Protein AF-A0A8J7YIN3-F1 (afdb_monomer_lite)

Organism: NCBI:txid2823368

Radius of gyration: 18.11 Å; chains: 1; bounding box: 30×69×32 Å

Sequence (113 aa):
MTEGGLDSRVRTYGMQEDDKIWLSADFRTMLIGQAIEKAGSVNQLGRILGYRSRVHPGWSVRQLLNGAQPFTMERLRALCEFLGYPISEILKYRVPRRRALNHMHNQFTAHEL

Structure (mmCIF, N/CA/C/O backbone):
data_AF-A0A8J7YIN3-F1
#
_entry.id   AF-A0A8J7YIN3-F1
#
loop_
_atom_site.group_PDB
_atom_site.id
_atom_site.type_symbol
_atom_site.label_atom_id
_atom_site.label_alt_id
_atom_site.label_comp_id
_atom_site.label_asym_id
_atom_site.label_entity_id
_atom_site.label_seq_id
_atom_site.pdbx_PDB_ins_code
_atom_site.Cartn_x
_atom_site.Cartn_y
_atom_site.Cartn_z
_atom_site.occupancy
_atom_site.B_iso_or_equiv
_atom_site.auth_seq_id
_atom_site.auth_comp_id
_atom_site.auth_asym_id
_atom_site.auth_atom_id
_atom_site.pdbx_PDB_model_num
ATOM 1 N N . MET A 1 1 ? -6.953 -55.744 -18.960 1.00 47.72 1 MET A N 1
ATOM 2 C CA . MET A 1 1 ? -5.799 -54.815 -18.954 1.00 47.72 1 MET A CA 1
ATOM 3 C C . MET A 1 1 ? -6.163 -53.622 -19.827 1.00 47.72 1 MET A C 1
ATOM 5 O O . MET A 1 1 ? -6.955 -53.846 -20.730 1.00 47.72 1 MET A O 1
ATOM 9 N N . THR A 1 2 ? -5.614 -52.440 -19.499 1.00 39.25 2 THR A N 1
ATOM 10 C CA . THR A 1 2 ? -5.967 -51.037 -19.860 1.00 39.25 2 THR A CA 1
ATOM 11 C C . THR A 1 2 ? -7.173 -50.492 -19.079 1.00 39.25 2 THR A C 1
ATOM 13 O O . THR A 1 2 ? -8.307 -50.837 -19.388 1.00 39.25 2 THR A O 1
ATOM 16 N N . GLU A 1 3 ? -6.988 -49.877 -17.897 1.00 43.31 3 GLU A N 1
ATOM 17 C CA . GLU A 1 3 ? -6.508 -48.486 -17.653 1.00 43.31 3 GLU A CA 1
ATOM 18 C C . GLU A 1 3 ? -7.341 -47.488 -18.474 1.00 43.31 3 GLU A C 1
ATOM 20 O O . GLU A 1 3 ? -7.399 -47.594 -19.688 1.00 43.31 3 GLU A O 1
ATOM 25 N N . GLY A 1 4 ? -8.098 -46.545 -17.920 1.00 46.72 4 GLY A N 1
ATOM 26 C CA . GLY A 1 4 ? -7.844 -45.695 -16.764 1.00 46.72 4 GLY A CA 1
ATOM 27 C C . GLY A 1 4 ? -8.092 -44.267 -17.258 1.00 46.72 4 GLY A C 1
ATOM 28 O O . GLY A 1 4 ? -7.298 -43.732 -18.020 1.00 46.72 4 GLY A O 1
ATOM 29 N N . GLY A 1 5 ? -9.234 -43.678 -16.903 1.00 39.16 5 GLY A N 1
ATOM 30 C CA . GLY A 1 5 ? -9.658 -42.375 -17.422 1.00 39.16 5 GLY A CA 1
ATOM 31 C C . GLY A 1 5 ? -10.570 -41.661 -16.438 1.00 39.16 5 GLY A C 1
ATOM 32 O O . GLY A 1 5 ? -11.736 -41.417 -16.728 1.00 39.16 5 GLY A O 1
ATOM 33 N N . LEU A 1 6 ? -10.042 -41.403 -15.242 1.00 47.47 6 LEU A N 1
ATOM 34 C CA . LEU A 1 6 ? -10.676 -40.578 -14.221 1.00 47.47 6 LEU A CA 1
ATOM 35 C C . LEU A 1 6 ? -10.784 -39.141 -14.759 1.00 47.47 6 LEU A C 1
ATOM 37 O O . LEU A 1 6 ? -9.772 -38.456 -14.910 1.00 47.47 6 LEU A O 1
ATOM 41 N N . ASP A 1 7 ? -12.006 -38.712 -15.082 1.00 49.66 7 ASP A N 1
ATOM 42 C CA . ASP A 1 7 ? -12.336 -37.340 -15.474 1.00 49.66 7 ASP A CA 1
ATOM 43 C C . ASP A 1 7 ? -11.978 -36.387 -14.321 1.00 49.66 7 ASP A C 1
ATOM 45 O O . ASP A 1 7 ? -12.656 -36.301 -13.298 1.00 49.66 7 ASP A O 1
ATOM 49 N N . SER A 1 8 ? -10.844 -35.706 -14.470 1.00 48.56 8 SER A N 1
ATOM 50 C CA . SER A 1 8 ? -10.290 -34.744 -13.523 1.00 48.56 8 SER A CA 1
ATOM 51 C C . SER A 1 8 ? -10.712 -33.312 -13.858 1.00 48.56 8 SER A C 1
ATOM 53 O O . SER A 1 8 ? -9.915 -32.378 -13.791 1.00 48.56 8 SER A O 1
ATOM 55 N N . ARG A 1 9 ? -11.989 -33.087 -14.191 1.00 45.94 9 ARG A N 1
ATOM 56 C CA . ARG A 1 9 ? -12.544 -31.731 -14.340 1.00 45.94 9 ARG A CA 1
ATOM 57 C C . ARG A 1 9 ? -13.189 -31.220 -13.057 1.00 45.94 9 ARG A C 1
ATOM 59 O O . ARG A 1 9 ? -14.283 -30.657 -13.077 1.00 45.94 9 ARG A O 1
ATOM 66 N N . VAL A 1 10 ? -12.455 -31.296 -11.946 1.00 47.25 10 VAL A N 1
ATOM 67 C CA . VAL A 1 10 ? -12.700 -30.396 -10.810 1.00 47.25 10 VAL A CA 1
ATOM 68 C C . VAL A 1 10 ? -12.205 -29.019 -11.233 1.00 47.25 10 VAL A C 1
ATOM 70 O O . VAL A 1 10 ? -11.047 -28.649 -11.061 1.00 47.25 10 VAL A O 1
ATOM 73 N N . ARG A 1 11 ? -13.093 -28.268 -11.881 1.00 44.03 11 ARG A N 1
ATOM 74 C CA . ARG A 1 11 ? -12.857 -26.873 -12.226 1.00 44.03 11 ARG A CA 1
ATOM 75 C C . ARG A 1 11 ? -12.703 -26.085 -10.925 1.00 44.03 11 ARG A C 1
ATOM 77 O O . ARG A 1 11 ? -13.673 -25.837 -10.215 1.00 44.03 11 ARG A O 1
ATOM 84 N N . THR A 1 12 ? -11.471 -25.698 -10.626 1.00 46.88 12 THR A N 1
ATOM 85 C CA . THR A 1 12 ? -11.066 -24.793 -9.548 1.00 46.88 12 THR A CA 1
ATOM 86 C C . THR A 1 12 ? -11.653 -23.390 -9.762 1.00 46.88 12 THR A C 1
ATOM 88 O O . THR A 1 12 ? -10.942 -22.462 -10.132 1.00 46.88 12 THR A O 1
ATOM 91 N N . TYR A 1 13 ? -12.959 -23.217 -9.553 1.00 46.34 13 TYR A N 1
ATOM 92 C CA . TYR A 1 13 ? -13.643 -21.912 -9.579 1.00 46.34 13 TYR A CA 1
ATOM 93 C C . TYR A 1 13 ? -13.815 -21.298 -8.177 1.00 46.34 13 TYR A C 1
ATOM 95 O O . TYR A 1 13 ? -14.650 -20.424 -7.990 1.00 46.34 13 TYR A O 1
ATOM 103 N N . GLY A 1 14 ? -13.035 -21.742 -7.184 1.00 38.41 14 GLY A N 1
ATOM 104 C CA . GLY A 1 14 ? -13.166 -21.281 -5.794 1.00 38.41 14 GLY A CA 1
ATOM 105 C C . GLY A 1 14 ? -11.991 -20.479 -5.227 1.00 38.41 14 GLY A C 1
ATOM 106 O O . GLY A 1 14 ? -12.105 -19.981 -4.118 1.00 38.41 14 GLY A O 1
ATOM 107 N N . MET A 1 15 ? -10.861 -20.348 -5.936 1.00 42.75 15 MET A N 1
ATOM 108 C CA . MET A 1 15 ? -9.616 -19.831 -5.331 1.00 42.75 15 MET A CA 1
ATOM 109 C C . MET A 1 15 ? -9.272 -18.362 -5.634 1.00 42.75 15 MET A C 1
ATOM 111 O O . MET A 1 15 ? -8.322 -17.847 -5.068 1.00 42.75 15 MET A O 1
ATOM 115 N N . GLN A 1 16 ? -9.984 -17.662 -6.526 1.00 47.53 16 GLN A N 1
ATOM 116 C CA . GLN A 1 16 ? -9.456 -16.414 -7.119 1.00 47.53 16 GLN A CA 1
ATOM 117 C C . GLN A 1 16 ? -10.055 -15.089 -6.617 1.00 47.53 16 GLN A C 1
ATOM 119 O O . GLN A 1 16 ? -9.585 -14.022 -7.035 1.00 47.53 16 GLN A O 1
ATOM 124 N N . GLU A 1 17 ? -11.064 -15.107 -5.744 1.00 44.41 17 GLU A N 1
ATOM 125 C CA . GLU A 1 17 ? -11.657 -13.865 -5.214 1.00 44.41 17 GLU A CA 1
ATOM 126 C C . GLU A 1 17 ? -11.170 -13.495 -3.808 1.00 44.41 17 GLU A C 1
ATOM 128 O O . GLU A 1 17 ? -10.972 -12.306 -3.544 1.00 44.41 17 GLU A O 1
ATOM 133 N N . ASP A 1 18 ? -10.868 -14.474 -2.948 1.00 53.31 18 ASP A N 1
ATOM 134 C CA . ASP A 1 18 ? -10.407 -14.217 -1.574 1.00 53.31 18 ASP A CA 1
ATOM 135 C C . ASP A 1 18 ? -8.986 -13.645 -1.482 1.00 53.31 18 ASP A C 1
ATOM 137 O O . ASP A 1 18 ? -8.646 -12.974 -0.505 1.00 53.31 18 ASP A O 1
ATOM 141 N N . ASP A 1 19 ? -8.185 -13.793 -2.538 1.00 73.00 19 ASP A N 1
ATOM 142 C CA . ASP A 1 19 ? -6.833 -13.237 -2.588 1.00 73.00 19 ASP A CA 1
ATOM 143 C C . ASP A 1 19 ? -6.798 -11.735 -2.895 1.00 73.00 19 ASP A C 1
ATOM 145 O O . ASP A 1 19 ? -5.756 -11.104 -2.719 1.00 73.00 19 ASP A O 1
ATOM 149 N N . LYS A 1 20 ? -7.905 -11.131 -3.355 1.00 89.38 20 LYS A N 1
ATOM 150 C CA . LYS A 1 20 ? -7.939 -9.714 -3.751 1.00 89.38 20 LYS A CA 1
ATOM 151 C C . LYS A 1 20 ? -8.344 -8.831 -2.576 1.00 89.38 20 LYS A C 1
ATOM 153 O O . LYS A 1 20 ? -9.514 -8.747 -2.187 1.00 89.38 20 LYS A O 1
ATOM 158 N N . ILE A 1 21 ? -7.374 -8.089 -2.057 1.00 94.69 21 ILE A N 1
ATOM 159 C CA . ILE A 1 21 ? -7.563 -7.167 -0.942 1.00 94.69 21 ILE A CA 1
ATOM 160 C C . ILE A 1 21 ? -7.512 -5.736 -1.461 1.00 94.69 21 ILE A C 1
ATOM 162 O O . ILE A 1 21 ? -6.487 -5.234 -1.923 1.00 94.69 21 ILE A O 1
ATOM 166 N N . TRP A 1 22 ? -8.655 -5.073 -1.361 1.00 95.12 22 TRP A N 1
ATOM 167 C CA . TRP A 1 22 ? -8.814 -3.661 -1.662 1.00 95.12 22 TRP A CA 1
ATOM 168 C C . TRP A 1 22 ? -8.836 -2.885 -0.352 1.00 95.12 22 TRP A C 1
ATOM 170 O O . TRP A 1 22 ? -9.671 -3.161 0.505 1.00 95.12 22 TRP A O 1
ATOM 180 N N . LEU A 1 23 ? -7.934 -1.922 -0.204 1.00 95.06 23 LEU A N 1
ATOM 181 C CA . LEU A 1 23 ? -7.918 -0.990 0.924 1.00 95.06 23 LEU A CA 1
ATOM 182 C C . LEU A 1 23 ? -8.527 0.346 0.497 1.00 95.06 23 LEU A C 1
ATOM 184 O O . LEU A 1 23 ? -8.445 0.702 -0.687 1.00 95.06 23 LEU A O 1
ATOM 188 N N . SER A 1 24 ? -9.124 1.073 1.444 1.00 94.69 24 SER A N 1
ATOM 189 C CA . SER A 1 24 ? -9.618 2.431 1.191 1.00 94.69 24 SER A CA 1
ATOM 190 C C . SER 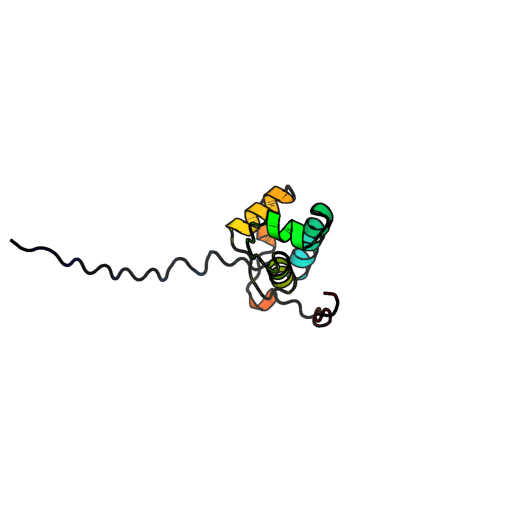A 1 24 ? -8.512 3.322 0.616 1.00 94.69 24 SER A C 1
ATOM 192 O O . SER A 1 24 ? -7.329 3.132 0.905 1.00 94.69 24 SER A O 1
ATOM 194 N N . ALA A 1 25 ? -8.898 4.268 -0.242 1.00 91.62 25 ALA A N 1
ATOM 195 C CA . ALA A 1 25 ? -7.972 5.143 -0.961 1.00 91.62 25 ALA A CA 1
ATOM 196 C C . ALA A 1 25 ? -7.005 5.885 -0.019 1.00 91.62 25 ALA A C 1
ATOM 198 O O . ALA A 1 25 ? -5.786 5.803 -0.200 1.00 91.62 25 ALA A O 1
ATOM 199 N N . ASP A 1 26 ? -7.545 6.530 1.017 1.00 92.38 26 ASP A N 1
ATOM 200 C CA . ASP A 1 26 ? -6.772 7.344 1.961 1.00 92.38 26 ASP A CA 1
ATOM 201 C C . ASP A 1 26 ? -5.775 6.492 2.747 1.00 92.38 26 ASP A C 1
ATOM 203 O O . ASP A 1 26 ? -4.573 6.767 2.758 1.00 92.38 26 ASP A O 1
ATOM 207 N N . PHE A 1 27 ? -6.257 5.391 3.331 1.00 94.94 27 PHE A N 1
ATOM 208 C CA . PHE A 1 27 ? -5.418 4.496 4.120 1.00 94.94 27 PHE A CA 1
ATOM 209 C C . PHE A 1 27 ? -4.337 3.836 3.264 1.00 94.94 27 PHE A C 1
ATOM 211 O O . PHE A 1 27 ? -3.183 3.762 3.672 1.00 94.94 27 PHE A O 1
ATOM 218 N N . ARG A 1 28 ? -4.679 3.393 2.049 1.00 95.06 28 ARG A N 1
ATOM 219 C CA . ARG A 1 28 ? -3.709 2.807 1.119 1.00 95.06 28 ARG A CA 1
ATOM 220 C C . ARG A 1 28 ? -2.616 3.798 0.737 1.00 95.06 28 ARG A C 1
ATOM 222 O O . ARG A 1 28 ? -1.450 3.417 0.711 1.00 95.06 28 ARG A O 1
ATOM 229 N N . THR A 1 29 ? -2.989 5.036 0.417 1.00 94.38 29 THR A N 1
ATOM 230 C CA . THR A 1 29 ? -2.037 6.081 0.022 1.00 94.38 29 THR A CA 1
ATOM 231 C C . THR A 1 29 ? -1.078 6.388 1.168 1.00 94.38 29 THR A C 1
ATOM 233 O O . THR A 1 29 ? 0.132 6.392 0.955 1.00 94.38 29 THR A O 1
ATOM 236 N N . MET A 1 30 ? -1.600 6.534 2.389 1.00 95.75 30 MET A N 1
ATOM 237 C CA . MET A 1 30 ? -0.795 6.700 3.600 1.00 95.75 30 MET A CA 1
ATOM 238 C C . MET A 1 30 ? 0.146 5.505 3.832 1.00 95.75 30 MET A C 1
ATOM 240 O O . MET A 1 30 ? 1.353 5.691 3.970 1.00 95.75 30 MET A O 1
ATOM 244 N N . LEU A 1 31 ? -0.385 4.278 3.826 1.00 96.50 31 LEU A N 1
ATOM 245 C CA . LEU A 1 31 ? 0.367 3.052 4.103 1.00 96.50 31 LEU A CA 1
ATOM 246 C C . LEU A 1 31 ? 1.503 2.826 3.093 1.00 96.50 31 LEU A C 1
ATOM 248 O O . LEU A 1 31 ? 2.636 2.534 3.473 1.00 96.50 31 LEU A O 1
ATOM 252 N N . ILE A 1 32 ? 1.210 2.960 1.795 1.00 95.62 32 ILE A N 1
ATOM 253 C CA . ILE A 1 32 ? 2.221 2.818 0.740 1.00 95.62 32 ILE A CA 1
ATOM 254 C C . ILE A 1 32 ? 3.217 3.981 0.804 1.00 95.62 32 ILE A C 1
ATOM 256 O O . ILE A 1 32 ? 4.407 3.749 0.611 1.00 95.62 32 ILE A O 1
ATOM 260 N N . GLY A 1 33 ? 2.767 5.203 1.104 1.00 96.06 33 GLY A N 1
ATOM 261 C CA . GLY A 1 33 ? 3.635 6.370 1.282 1.00 96.06 33 GLY A CA 1
ATOM 262 C C . GLY A 1 33 ? 4.693 6.152 2.364 1.00 96.06 33 GLY A C 1
ATOM 263 O O . GLY A 1 33 ? 5.882 6.271 2.080 1.00 96.06 33 GLY A O 1
ATOM 264 N N . GLN A 1 34 ? 4.279 5.711 3.556 1.00 97.44 34 GLN A N 1
ATOM 265 C CA . GLN A 1 34 ? 5.192 5.352 4.650 1.00 97.44 34 GLN A CA 1
ATOM 266 C C . GLN A 1 34 ? 6.178 4.251 4.245 1.00 97.44 34 GLN A C 1
ATOM 268 O O . GLN A 1 34 ? 7.360 4.295 4.582 1.00 97.44 34 GLN A O 1
ATOM 273 N N . ALA A 1 35 ? 5.711 3.251 3.495 1.00 97.25 35 ALA A N 1
ATOM 274 C CA . ALA A 1 35 ? 6.576 2.181 3.019 1.00 97.25 35 ALA A CA 1
ATOM 275 C C . ALA A 1 35 ? 7.588 2.660 1.969 1.00 97.25 35 ALA A C 1
ATOM 277 O O . ALA A 1 35 ? 8.718 2.178 1.958 1.00 97.25 35 ALA A O 1
ATOM 278 N N . ILE A 1 36 ? 7.213 3.604 1.100 1.00 97.06 36 ILE A N 1
ATOM 279 C CA . ILE A 1 36 ? 8.129 4.225 0.134 1.00 97.06 36 ILE A CA 1
ATOM 280 C C . ILE A 1 36 ? 9.195 5.030 0.873 1.00 97.06 36 ILE A C 1
ATOM 282 O O . ILE A 1 36 ? 10.373 4.882 0.558 1.00 97.06 36 ILE A O 1
ATOM 286 N N . GLU A 1 37 ? 8.791 5.833 1.858 1.00 97.31 37 GLU A N 1
ATOM 287 C CA . GLU A 1 37 ? 9.696 6.620 2.697 1.00 97.31 37 GLU A CA 1
ATOM 288 C C . GLU A 1 37 ? 10.697 5.711 3.421 1.00 97.31 37 GLU A C 1
ATOM 290 O O . GLU A 1 37 ? 11.907 5.879 3.275 1.00 97.31 37 GLU A O 1
ATOM 295 N N . LYS A 1 38 ? 10.209 4.656 4.087 1.00 97.81 38 LYS A N 1
ATOM 296 C CA . LYS A 1 38 ? 11.055 3.666 4.770 1.00 97.81 38 LYS A CA 1
ATOM 297 C C . LYS A 1 38 ? 11.983 2.909 3.814 1.00 97.81 38 LYS A C 1
ATOM 299 O O . LYS A 1 38 ? 13.106 2.578 4.180 1.00 97.81 38 LYS A O 1
ATOM 304 N N . ALA A 1 39 ? 11.527 2.599 2.599 1.00 96.19 39 ALA A N 1
ATOM 305 C CA . ALA A 1 39 ? 12.330 1.901 1.594 1.00 96.19 39 ALA A CA 1
ATOM 306 C C . ALA A 1 39 ? 13.315 2.822 0.847 1.00 96.19 39 ALA A C 1
ATOM 308 O O . ALA A 1 39 ? 14.168 2.325 0.110 1.00 96.19 39 ALA A O 1
ATOM 309 N N . GLY A 1 40 ? 13.168 4.144 0.965 1.00 96.06 40 GLY A N 1
ATOM 310 C CA . GLY A 1 40 ? 13.958 5.157 0.261 1.00 96.06 40 GLY A CA 1
ATOM 311 C C . GLY A 1 40 ? 13.598 5.356 -1.218 1.00 96.06 40 GLY A C 1
ATOM 312 O O . GLY A 1 40 ? 14.040 6.324 -1.828 1.00 96.06 40 GLY A O 1
ATOM 313 N N . SER A 1 41 ? 12.807 4.467 -1.834 1.00 93.62 41 SER A N 1
ATOM 314 C CA . SER A 1 41 ? 12.251 4.674 -3.179 1.00 93.62 41 SER A CA 1
ATOM 315 C C . SER A 1 41 ? 11.123 3.693 -3.514 1.00 93.62 41 SER A C 1
ATOM 317 O O . SER A 1 41 ? 11.052 2.576 -2.996 1.00 93.62 41 SER A O 1
ATOM 319 N N . VAL A 1 42 ? 10.291 4.062 -4.493 1.00 93.44 42 VAL A N 1
ATOM 320 C CA . VAL A 1 42 ? 9.215 3.210 -5.036 1.00 93.44 42 VAL A CA 1
ATOM 321 C C . VAL A 1 42 ? 9.760 1.899 -5.619 1.00 93.44 42 VAL A C 1
ATOM 323 O O . VAL A 1 42 ? 9.150 0.840 -5.473 1.00 93.44 42 VAL A O 1
ATOM 326 N N . ASN A 1 43 ? 10.923 1.948 -6.273 1.00 92.31 43 ASN A N 1
ATOM 327 C CA . ASN A 1 43 ? 11.549 0.760 -6.854 1.00 92.31 43 ASN A CA 1
ATOM 328 C C . ASN A 1 43 ? 12.062 -0.191 -5.774 1.00 92.31 43 ASN A C 1
ATOM 330 O O . ASN A 1 43 ? 11.910 -1.405 -5.920 1.00 92.31 43 ASN A O 1
ATOM 334 N N . GLN A 1 44 ? 12.642 0.346 -4.698 1.00 93.88 44 GLN A N 1
ATOM 335 C CA . GLN A 1 44 ? 13.120 -0.475 -3.596 1.00 93.88 44 GLN A CA 1
ATOM 336 C C . GLN A 1 44 ? 11.965 -1.138 -2.849 1.00 93.88 44 GLN A C 1
ATOM 338 O O . GLN A 1 44 ? 12.029 -2.342 -2.606 1.00 93.88 44 GLN A O 1
ATOM 343 N N . LEU A 1 45 ? 10.868 -0.411 -2.607 1.00 95.56 45 LEU A N 1
ATOM 344 C CA . LEU A 1 45 ? 9.644 -1.014 -2.082 1.00 95.56 45 LEU A CA 1
ATOM 345 C C . LEU A 1 45 ? 9.128 -2.125 -3.006 1.00 95.56 45 LEU A C 1
ATOM 347 O O . LEU A 1 45 ? 8.768 -3.201 -2.541 1.00 95.56 45 LEU A O 1
ATOM 351 N N . GLY A 1 46 ? 9.152 -1.906 -4.324 1.00 94.12 46 GLY A N 1
ATOM 352 C CA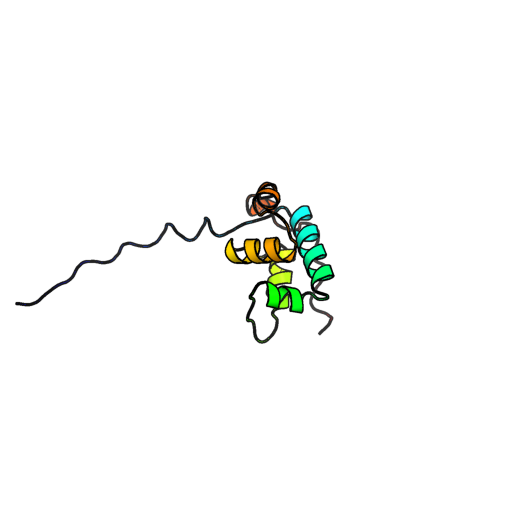 . GLY A 1 46 ? 8.782 -2.931 -5.298 1.00 94.12 46 GLY A CA 1
ATOM 353 C C . GLY A 1 46 ? 9.575 -4.233 -5.120 1.00 94.12 46 GLY A C 1
ATOM 354 O O . GLY A 1 46 ? 8.990 -5.314 -5.084 1.00 94.12 46 GLY A O 1
ATOM 355 N N . ARG A 1 47 ? 10.898 -4.139 -4.940 1.00 93.19 47 ARG A N 1
ATOM 356 C CA . ARG A 1 47 ? 11.759 -5.310 -4.699 1.00 93.19 47 ARG A CA 1
ATOM 357 C C . ARG A 1 47 ? 11.449 -5.999 -3.372 1.00 93.19 47 ARG A C 1
ATOM 359 O O . ARG A 1 47 ? 11.362 -7.222 -3.350 1.00 93.19 47 ARG A O 1
ATOM 366 N N . ILE A 1 48 ? 11.246 -5.224 -2.304 1.00 94.19 48 ILE A N 1
ATOM 367 C CA . ILE A 1 48 ? 10.890 -5.733 -0.968 1.00 94.19 48 ILE A CA 1
ATOM 368 C C . ILE A 1 48 ? 9.582 -6.529 -1.020 1.00 94.19 48 ILE A C 1
ATOM 370 O O . ILE A 1 48 ? 9.496 -7.616 -0.462 1.00 94.19 48 ILE A O 1
ATOM 374 N N . LEU A 1 49 ? 8.587 -6.041 -1.763 1.00 93.19 49 LEU A N 1
ATOM 375 C CA . LEU A 1 49 ? 7.304 -6.727 -1.953 1.00 93.19 49 LEU A CA 1
ATOM 376 C C . LEU A 1 49 ? 7.368 -7.903 -2.947 1.00 93.19 49 LEU A C 1
ATOM 378 O O . LEU A 1 49 ? 6.330 -8.429 -3.351 1.00 93.19 49 LEU A O 1
ATOM 382 N N . GLY A 1 50 ? 8.566 -8.304 -3.379 1.00 90.88 50 GLY A N 1
ATOM 383 C CA . GLY A 1 50 ? 8.770 -9.457 -4.250 1.00 90.88 50 GLY A CA 1
ATOM 384 C C . GLY A 1 50 ? 8.419 -9.215 -5.720 1.00 90.88 50 GLY A C 1
ATOM 385 O O . GLY A 1 50 ? 8.322 -10.172 -6.490 1.00 90.88 50 GLY A O 1
ATOM 386 N N . TYR A 1 51 ? 8.241 -7.963 -6.160 1.00 90.25 51 TYR A N 1
ATOM 387 C CA . TYR A 1 51 ? 8.035 -7.674 -7.578 1.00 90.25 51 TYR A CA 1
ATOM 388 C C . TYR A 1 51 ? 9.339 -7.867 -8.357 1.00 90.25 51 TYR A C 1
ATOM 390 O O . TYR A 1 51 ? 10.276 -7.079 -8.258 1.00 90.25 51 TYR A O 1
ATOM 398 N N . ARG A 1 52 ? 9.378 -8.918 -9.184 1.00 80.56 52 ARG A N 1
ATOM 399 C CA . ARG A 1 52 ? 10.554 -9.318 -9.979 1.00 80.56 52 ARG A CA 1
ATOM 400 C C . ARG A 1 52 ? 10.590 -8.730 -11.394 1.00 80.56 52 ARG A C 1
ATOM 402 O O . ARG A 1 52 ? 11.332 -9.230 -12.237 1.00 80.56 52 ARG A O 1
ATOM 409 N N . SER A 1 53 ? 9.779 -7.708 -11.688 1.00 74.44 53 SER A N 1
ATOM 410 C CA . SER A 1 53 ? 9.815 -7.056 -13.006 1.00 74.44 53 SER A CA 1
ATOM 411 C C . SER A 1 53 ? 11.235 -6.569 -13.292 1.00 74.44 53 SER A C 1
ATOM 413 O O . SER A 1 53 ? 11.786 -5.785 -12.521 1.00 74.44 53 SER A O 1
ATOM 415 N N . ARG A 1 54 ? 11.821 -7.044 -14.398 1.00 59.56 54 ARG A N 1
ATOM 416 C CA . ARG A 1 54 ? 13.186 -6.678 -14.810 1.00 59.56 54 ARG A CA 1
ATOM 417 C C . ARG A 1 54 ? 13.293 -5.214 -15.229 1.00 59.56 54 ARG A C 1
ATOM 419 O O . ARG A 1 54 ? 14.384 -4.664 -15.186 1.00 59.56 54 ARG A O 1
ATOM 426 N N . VAL A 1 55 ? 12.174 -4.612 -15.637 1.00 63.84 55 VAL A N 1
ATOM 427 C CA . VAL A 1 55 ? 12.147 -3.265 -16.215 1.00 63.84 55 VAL A CA 1
ATOM 428 C C . VAL A 1 55 ? 11.676 -2.236 -15.180 1.00 63.84 55 VAL A C 1
ATOM 430 O O . VAL A 1 55 ? 12.366 -1.248 -14.964 1.00 63.84 55 VAL A O 1
ATOM 433 N N . HIS A 1 56 ? 10.570 -2.479 -14.456 1.00 73.19 56 HIS A N 1
ATOM 434 C CA . HIS A 1 56 ? 10.017 -1.487 -13.514 1.00 73.19 56 HIS A CA 1
ATOM 435 C C . HIS A 1 56 ? 9.324 -2.116 -12.286 1.00 73.19 56 HIS A C 1
ATOM 437 O O . HIS A 1 56 ? 8.092 -2.181 -12.239 1.00 73.19 56 HIS A O 1
ATOM 443 N N . PRO A 1 57 ? 10.067 -2.547 -11.247 1.00 78.81 57 PRO A N 1
ATOM 444 C CA . PRO A 1 57 ? 9.472 -3.072 -10.011 1.00 78.81 57 PRO A CA 1
ATOM 445 C C . PRO A 1 57 ? 8.584 -2.039 -9.291 1.00 78.81 57 PRO A C 1
ATOM 447 O O . PRO A 1 57 ? 7.585 -2.406 -8.675 1.00 78.81 57 PRO A O 1
ATOM 450 N N . GLY A 1 58 ? 8.873 -0.738 -9.428 1.00 87.81 58 GLY A N 1
ATOM 451 C CA . GLY A 1 58 ? 8.031 0.331 -8.887 1.00 87.81 58 GLY A CA 1
ATOM 452 C C . GLY A 1 58 ? 6.701 0.543 -9.623 1.00 87.81 58 GLY A C 1
ATOM 453 O O . GLY A 1 58 ? 5.820 1.213 -9.089 1.00 87.81 58 GLY A O 1
ATOM 454 N N . TRP A 1 59 ? 6.505 -0.013 -10.826 1.00 89.81 59 TRP A N 1
ATOM 455 C CA . TRP A 1 59 ? 5.231 0.128 -11.543 1.00 89.81 59 TRP A CA 1
ATOM 456 C C . TRP A 1 59 ? 4.087 -0.549 -10.789 1.00 89.81 59 TRP A C 1
ATOM 458 O O . TRP A 1 59 ? 3.031 0.047 -10.609 1.00 89.81 59 TRP A O 1
ATOM 468 N N . SER A 1 60 ? 4.307 -1.756 -10.268 1.00 90.12 60 SER A N 1
ATOM 469 C CA . SER A 1 60 ? 3.280 -2.472 -9.507 1.00 90.12 60 SER A CA 1
ATOM 470 C C . SER A 1 60 ? 2.921 -1.758 -8.204 1.00 90.12 60 SER A C 1
ATOM 472 O O . SER A 1 60 ? 1.756 -1.721 -7.823 1.00 90.12 60 SER A O 1
ATOM 474 N N . VAL A 1 61 ? 3.891 -1.099 -7.565 1.00 92.44 61 VAL A N 1
ATOM 475 C CA . VAL A 1 61 ? 3.632 -0.229 -6.409 1.00 92.44 61 VAL A CA 1
ATOM 476 C C . VAL A 1 61 ? 2.766 0.971 -6.805 1.00 92.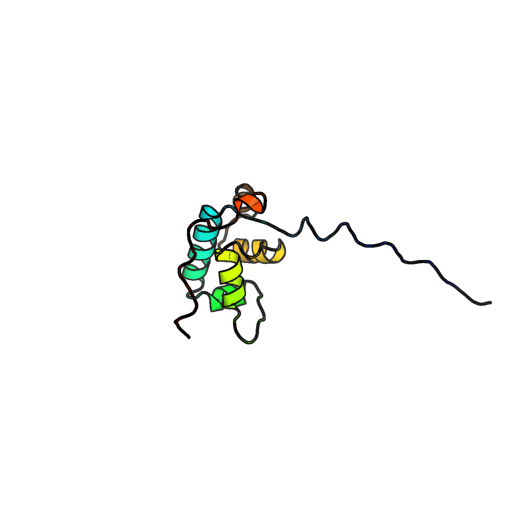44 61 VAL A C 1
ATOM 478 O O . VAL A 1 61 ? 1.809 1.280 -6.104 1.00 92.44 61 VAL A O 1
ATOM 481 N N . ARG A 1 62 ? 3.028 1.612 -7.952 1.00 92.19 62 ARG A N 1
ATOM 482 C CA . ARG A 1 62 ? 2.177 2.703 -8.468 1.00 92.19 62 ARG A CA 1
ATOM 483 C C . ARG A 1 62 ? 0.759 2.231 -8.799 1.00 92.19 62 ARG A C 1
ATOM 485 O O . ARG A 1 62 ? -0.203 2.937 -8.517 1.00 92.19 62 ARG A O 1
ATOM 492 N N . GLN A 1 63 ? 0.614 1.026 -9.350 1.00 91.50 63 GLN A N 1
ATOM 493 C CA . GLN A 1 63 ? -0.695 0.422 -9.619 1.00 91.50 63 GLN A CA 1
ATOM 494 C C . GLN A 1 63 ? -1.483 0.157 -8.329 1.00 91.50 63 GLN A C 1
ATOM 496 O O . GLN A 1 63 ? -2.688 0.419 -8.291 1.00 91.50 63 GLN A O 1
ATOM 501 N N . LEU A 1 64 ? -0.807 -0.302 -7.269 1.00 92.12 64 LEU A N 1
ATOM 502 C CA . LEU A 1 64 ? -1.395 -0.385 -5.933 1.00 92.12 64 LEU A CA 1
ATOM 503 C C . LEU A 1 64 ? -1.797 1.010 -5.443 1.00 92.12 64 LEU A C 1
ATOM 505 O O . LEU A 1 64 ? -2.953 1.204 -5.091 1.00 92.12 64 LEU A O 1
ATOM 509 N N . LEU A 1 65 ? -0.896 1.997 -5.485 1.00 92.44 65 LEU A N 1
ATOM 510 C CA . LEU A 1 65 ? -1.148 3.367 -5.020 1.00 92.44 65 LEU A CA 1
ATOM 511 C C . LEU A 1 65 ? -2.415 3.966 -5.649 1.00 92.44 65 LEU A C 1
ATOM 513 O O . LEU A 1 65 ? -3.322 4.390 -4.930 1.00 92.44 65 LEU A O 1
ATOM 517 N N . ASN A 1 66 ? -2.529 3.883 -6.974 1.00 89.06 66 ASN A N 1
ATOM 518 C CA . ASN A 1 66 ? -3.659 4.415 -7.738 1.00 89.06 66 ASN A CA 1
ATOM 519 C C . ASN A 1 66 ? -4.967 3.630 -7.538 1.00 89.06 66 ASN A C 1
ATOM 521 O O . ASN A 1 66 ? -6.023 4.059 -8.000 1.00 89.06 66 ASN A O 1
ATOM 525 N N . GLY A 1 67 ? -4.921 2.475 -6.867 1.00 88.88 67 GLY A N 1
ATOM 526 C CA . GLY A 1 67 ? -6.073 1.587 -6.731 1.00 88.88 67 GLY A CA 1
ATOM 527 C C . GLY A 1 67 ? -6.447 0.909 -8.048 1.00 88.88 67 GLY A C 1
ATOM 528 O O . GLY A 1 67 ? -7.570 0.442 -8.202 1.00 88.88 67 GLY A O 1
ATOM 529 N N . ALA A 1 68 ? -5.522 0.846 -9.006 1.00 88.69 68 ALA A N 1
ATOM 530 C CA . ALA A 1 68 ? -5.716 0.114 -10.251 1.00 88.69 68 ALA A CA 1
ATOM 531 C C . ALA A 1 68 ? -5.592 -1.403 -10.030 1.00 88.69 68 ALA A C 1
ATOM 533 O O . ALA A 1 68 ? -6.240 -2.191 -10.722 1.00 88.69 68 ALA A O 1
ATOM 534 N N . GLN A 1 69 ? -4.804 -1.817 -9.030 1.00 90.00 69 GLN A N 1
ATOM 535 C CA . GLN A 1 69 ? -4.635 -3.214 -8.637 1.00 90.00 69 GLN A CA 1
ATOM 536 C C . GLN A 1 69 ? -4.895 -3.428 -7.138 1.00 90.00 69 GLN A C 1
ATOM 538 O O . GLN A 1 69 ? -4.559 -2.560 -6.330 1.00 90.00 69 GLN A O 1
ATOM 543 N N . PRO A 1 70 ? -5.474 -4.582 -6.752 1.00 93.19 70 PRO A N 1
ATOM 544 C CA . PRO A 1 70 ? -5.567 -4.981 -5.355 1.00 93.19 70 PRO A CA 1
ATOM 545 C C . PRO A 1 70 ? -4.228 -5.521 -4.847 1.00 93.19 70 PRO A C 1
ATOM 547 O O . PRO A 1 70 ? -3.376 -5.964 -5.622 1.00 93.19 70 PRO A O 1
ATOM 550 N N . PHE A 1 71 ? -4.086 -5.582 -3.527 1.00 93.56 71 PHE A N 1
ATOM 551 C CA . PHE A 1 71 ? -3.067 -6.419 -2.908 1.00 93.56 71 PHE A CA 1
ATOM 552 C C . PHE A 1 71 ? -3.469 -7.890 -3.006 1.00 93.56 71 PHE A C 1
ATOM 554 O O . PHE A 1 71 ? -4.642 -8.230 -2.865 1.00 93.56 71 PHE A O 1
ATOM 561 N N . THR A 1 72 ? -2.476 -8.756 -3.179 1.00 93.19 72 THR A N 1
ATOM 562 C CA . THR A 1 72 ? -2.574 -10.168 -2.790 1.00 93.19 72 THR A CA 1
ATOM 563 C C . THR A 1 72 ? -2.300 -10.295 -1.292 1.00 93.19 72 THR A C 1
ATOM 565 O O . THR A 1 72 ? -1.487 -9.520 -0.777 1.00 93.19 72 THR A O 1
ATOM 568 N N . MET A 1 73 ? -2.855 -11.301 -0.611 1.00 93.19 73 MET A N 1
ATOM 569 C CA . MET A 1 73 ? -2.560 -11.551 0.810 1.00 93.19 73 MET A CA 1
ATOM 570 C C . MET A 1 73 ? -1.053 -11.677 1.098 1.00 93.19 73 MET A C 1
ATOM 572 O O . MET A 1 73 ? -0.565 -11.086 2.057 1.00 93.19 73 MET A O 1
ATOM 576 N N . GLU A 1 74 ? -0.303 -12.376 0.242 1.00 92.31 74 GLU A N 1
ATOM 577 C CA . GLU A 1 74 ? 1.157 -12.525 0.349 1.00 92.31 74 GLU A CA 1
ATOM 578 C C . GLU A 1 74 ? 1.874 -11.166 0.402 1.00 92.31 74 GLU A C 1
ATOM 580 O O . GLU A 1 74 ? 2.570 -10.847 1.363 1.00 92.31 74 GLU A O 1
ATOM 585 N N . ARG A 1 75 ? 1.640 -10.313 -0.599 1.00 93.62 75 ARG A N 1
ATOM 586 C CA . ARG A 1 75 ? 2.238 -8.970 -0.668 1.00 93.62 75 ARG A CA 1
ATOM 587 C C . ARG A 1 75 ? 1.770 -8.046 0.447 1.00 93.62 75 ARG A C 1
ATOM 589 O O . ARG A 1 75 ? 2.543 -7.200 0.884 1.00 93.62 75 ARG A O 1
ATOM 596 N N . LEU A 1 76 ? 0.523 -8.187 0.901 1.00 95.25 76 LEU A N 1
ATOM 597 C CA . LEU A 1 76 ? 0.046 -7.417 2.043 1.00 95.25 76 LEU A CA 1
ATOM 598 C C . LEU A 1 76 ? 0.795 -7.819 3.315 1.00 95.25 76 LEU A C 1
ATOM 600 O O . LEU A 1 76 ? 1.223 -6.942 4.051 1.00 95.25 76 LEU A O 1
ATOM 604 N N . ARG A 1 77 ? 1.025 -9.120 3.536 1.00 95.19 77 ARG A N 1
ATOM 605 C CA . ARG A 1 77 ? 1.852 -9.612 4.648 1.00 95.19 77 ARG A CA 1
ATOM 606 C C . ARG A 1 77 ? 3.286 -9.104 4.559 1.00 95.19 77 ARG A C 1
ATOM 608 O O . ARG A 1 77 ? 3.785 -8.607 5.558 1.00 95.19 77 ARG A O 1
ATOM 615 N N . ALA A 1 78 ? 3.902 -9.146 3.378 1.00 95.69 78 ALA A N 1
ATOM 616 C CA . ALA A 1 78 ? 5.247 -8.603 3.177 1.00 95.69 78 ALA A CA 1
ATOM 617 C C . ALA A 1 78 ? 5.314 -7.101 3.508 1.00 95.69 78 ALA A C 1
ATOM 619 O O . ALA A 1 78 ? 6.252 -6.644 4.154 1.00 95.69 78 ALA A O 1
ATOM 620 N N . LEU A 1 79 ? 4.292 -6.330 3.118 1.00 96.81 79 LEU A N 1
ATOM 621 C CA . LEU A 1 79 ? 4.188 -4.912 3.468 1.00 96.81 79 LEU A CA 1
ATOM 622 C C . LEU A 1 79 ? 4.005 -4.702 4.981 1.00 96.81 79 LEU A C 1
ATOM 624 O O . LEU A 1 79 ? 4.662 -3.838 5.557 1.00 96.81 79 LEU A O 1
ATOM 628 N N . CYS A 1 80 ? 3.138 -5.495 5.619 1.00 96.12 80 CYS A N 1
ATOM 629 C CA . CYS A 1 80 ? 2.911 -5.484 7.065 1.00 96.12 80 CYS A CA 1
ATOM 630 C C . CYS A 1 80 ? 4.199 -5.766 7.842 1.00 96.12 80 CYS A C 1
ATOM 632 O O . CYS A 1 80 ? 4.551 -5.003 8.735 1.00 96.12 80 CYS A O 1
ATOM 634 N N . GLU A 1 81 ? 4.908 -6.834 7.479 1.00 96.81 81 GLU A N 1
ATOM 635 C CA . GLU A 1 81 ? 6.179 -7.228 8.085 1.00 96.81 81 GLU A CA 1
ATOM 636 C C . GLU A 1 81 ? 7.233 -6.138 7.895 1.00 96.81 81 GLU A C 1
ATOM 638 O O . GLU A 1 81 ? 7.878 -5.720 8.854 1.00 96.81 81 GLU A O 1
ATOM 643 N N . PHE A 1 82 ? 7.335 -5.595 6.678 1.00 97.56 82 PHE A N 1
ATOM 644 C CA . PHE A 1 82 ? 8.262 -4.513 6.384 1.00 97.56 82 PHE A CA 1
ATOM 645 C C . PHE A 1 82 ? 7.985 -3.258 7.218 1.00 97.56 82 PHE A C 1
ATOM 647 O O . PHE A 1 82 ? 8.926 -2.599 7.657 1.00 97.56 82 PHE A O 1
ATOM 654 N N . LEU A 1 83 ? 6.720 -2.912 7.467 1.00 96.88 83 LEU A N 1
ATOM 655 C CA . LEU A 1 83 ? 6.343 -1.749 8.275 1.00 96.88 83 LEU A CA 1
ATOM 656 C C . LEU A 1 83 ? 6.306 -2.026 9.785 1.00 96.88 83 LEU A C 1
ATOM 658 O O . LEU A 1 83 ? 6.431 -1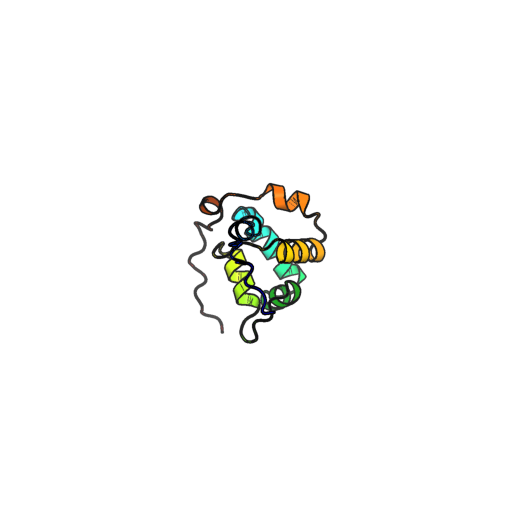.084 10.561 1.00 96.88 83 LEU A O 1
ATOM 662 N N . GLY A 1 84 ? 6.193 -3.287 10.205 1.00 96.06 84 GLY A N 1
ATOM 663 C CA . GLY A 1 84 ? 5.989 -3.672 11.604 1.00 96.06 84 GLY A CA 1
ATOM 664 C C . GLY A 1 84 ? 4.531 -3.565 12.068 1.00 96.06 84 GLY A C 1
ATOM 665 O O . GLY A 1 84 ? 4.281 -3.411 13.261 1.00 96.06 84 GLY A O 1
ATOM 666 N N . TYR A 1 85 ? 3.564 -3.633 11.147 1.00 92.56 85 TYR A N 1
ATOM 667 C CA . TYR A 1 85 ? 2.137 -3.595 11.477 1.00 92.56 85 TYR A CA 1
ATOM 668 C C . TYR A 1 85 ? 1.524 -5.000 11.540 1.00 92.56 85 TYR A C 1
ATOM 670 O O . TYR A 1 85 ? 1.769 -5.819 10.653 1.00 92.56 85 TYR A O 1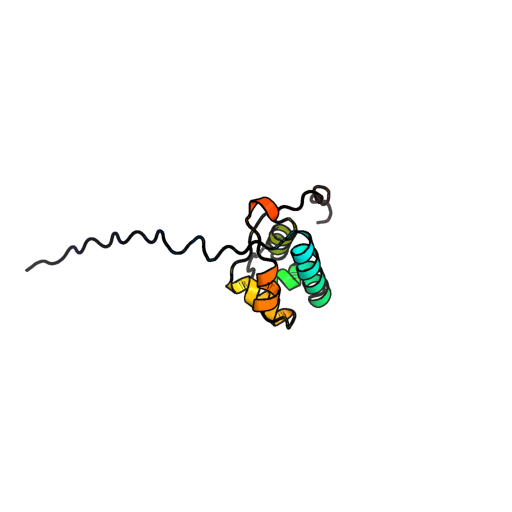
ATOM 678 N N . PRO A 1 86 ? 0.655 -5.295 12.522 1.00 95.75 86 PRO A N 1
ATOM 679 C CA . PRO A 1 86 ? -0.147 -6.512 12.494 1.00 95.75 86 PRO A CA 1
ATOM 680 C C . PRO A 1 86 ? -1.171 -6.449 11.354 1.00 95.75 86 PRO A C 1
ATOM 682 O O . PRO A 1 86 ? -1.885 -5.461 11.175 1.00 95.75 86 PRO A O 1
ATOM 685 N N . ILE A 1 87 ? -1.286 -7.538 10.591 1.00 94.81 87 ILE A N 1
ATOM 686 C CA . ILE A 1 87 ? -2.171 -7.582 9.417 1.00 94.81 87 ILE A CA 1
ATOM 687 C C . ILE A 1 87 ? -3.647 -7.342 9.758 1.00 94.81 87 ILE A C 1
ATOM 689 O O . ILE A 1 87 ? -4.379 -6.769 8.954 1.00 94.81 87 ILE A O 1
ATOM 693 N N . SER A 1 88 ? -4.082 -7.730 10.958 1.00 94.88 88 SER A N 1
ATOM 694 C CA . SER A 1 88 ? -5.444 -7.503 11.445 1.00 94.88 88 SER A CA 1
ATOM 695 C C . SER A 1 88 ? -5.815 -6.020 11.488 1.00 94.88 88 SER A C 1
ATOM 697 O O . SER A 1 88 ? -6.948 -5.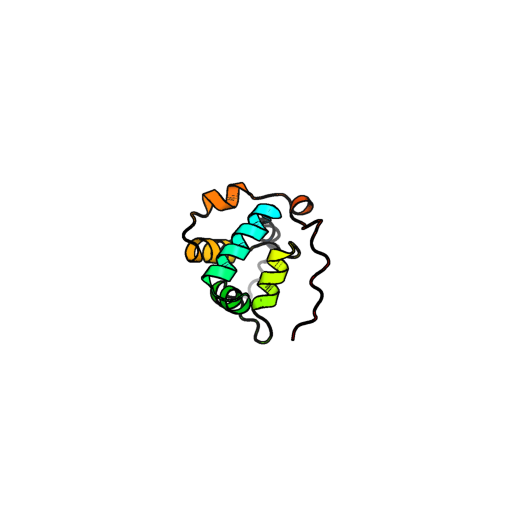682 11.157 1.00 94.88 88 SER A O 1
ATOM 699 N N . GLU A 1 89 ? -4.879 -5.131 11.831 1.00 95.38 89 GLU A N 1
ATOM 700 C CA . GLU A 1 89 ? -5.122 -3.683 11.878 1.00 95.38 89 GLU A CA 1
ATOM 701 C C . GLU A 1 89 ? -5.301 -3.095 10.478 1.00 95.38 89 GLU A C 1
ATOM 703 O O . GLU A 1 89 ? -6.176 -2.262 10.255 1.00 95.38 89 GLU A O 1
ATOM 708 N N . ILE A 1 90 ? -4.535 -3.590 9.507 1.00 95.38 90 ILE A N 1
ATOM 709 C CA . ILE A 1 90 ? -4.636 -3.177 8.103 1.00 95.38 90 ILE A CA 1
ATOM 710 C C . ILE A 1 90 ? -5.956 -3.655 7.487 1.00 95.38 90 ILE A C 1
ATOM 712 O O . ILE A 1 90 ? -6.615 -2.913 6.757 1.00 95.38 90 ILE A O 1
ATOM 716 N N . LEU A 1 91 ? -6.380 -4.884 7.796 1.00 95.50 91 LEU A N 1
ATOM 717 C CA . LEU A 1 91 ? -7.592 -5.477 7.224 1.00 95.50 91 LEU A CA 1
ATOM 718 C C . LEU A 1 91 ? -8.890 -4.779 7.661 1.00 95.50 91 LEU A C 1
ATOM 720 O O . LEU A 1 91 ? -9.886 -4.892 6.946 1.00 95.50 91 LEU A O 1
ATOM 724 N N . LYS A 1 92 ? -8.884 -3.995 8.749 1.00 96.06 92 LYS A N 1
ATOM 725 C CA . LYS A 1 92 ? -10.020 -3.133 9.142 1.00 96.06 92 LYS A CA 1
ATOM 726 C C . LYS A 1 92 ? -10.382 -2.104 8.067 1.00 96.06 92 LYS A C 1
ATOM 728 O O . LYS A 1 92 ? -11.530 -1.685 7.980 1.00 96.06 92 LYS A O 1
ATOM 733 N N . TYR A 1 93 ? -9.420 -1.736 7.222 1.00 96.19 93 TYR A N 1
ATOM 734 C CA . TYR A 1 93 ? -9.595 -0.776 6.131 1.00 96.19 93 TYR A CA 1
ATOM 735 C C . TYR A 1 93 ? -9.944 -1.441 4.793 1.00 96.19 93 TYR A C 1
ATOM 737 O O . TYR A 1 93 ? -9.934 -0.778 3.750 1.00 96.19 93 TYR A O 1
ATOM 745 N N . ARG A 1 94 ? -10.239 -2.750 4.791 1.00 95.19 94 ARG A N 1
ATOM 746 C CA . ARG A 1 94 ? -10.687 -3.458 3.590 1.00 95.19 94 ARG A CA 1
ATOM 747 C C . ARG A 1 94 ? -12.033 -2.899 3.132 1.00 95.19 94 ARG A C 1
ATOM 749 O O . ARG A 1 94 ? -12.980 -2.794 3.905 1.00 95.19 94 ARG A O 1
ATOM 756 N N . VAL A 1 95 ? -12.138 -2.590 1.844 1.00 94.12 95 VAL A N 1
ATOM 757 C CA . VAL A 1 95 ? -13.362 -2.086 1.210 1.00 94.12 95 VAL A CA 1
ATOM 758 C C . VAL A 1 95 ? -13.696 -2.890 -0.046 1.00 94.12 95 VAL A C 1
ATOM 760 O O . VAL A 1 95 ? -12.826 -3.544 -0.612 1.00 94.12 95 VAL A O 1
ATOM 763 N N . PRO A 1 96 ? -14.939 -2.848 -0.551 1.00 90.56 96 PRO A N 1
ATOM 764 C CA . PRO A 1 96 ? -15.240 -3.368 -1.883 1.00 90.56 96 PRO A CA 1
ATOM 765 C C . PRO A 1 96 ? -14.492 -2.580 -2.971 1.00 90.56 96 PRO A C 1
ATOM 767 O O . PRO A 1 96 ? -14.344 -1.362 -2.849 1.00 90.56 96 PRO A O 1
ATOM 770 N N . ARG A 1 97 ? -14.126 -3.231 -4.089 1.00 88.44 97 ARG A N 1
ATOM 771 C CA . ARG A 1 97 ? -13.396 -2.618 -5.227 1.00 88.44 97 ARG A CA 1
ATOM 772 C C . ARG A 1 97 ? -13.930 -1.240 -5.639 1.00 88.44 97 ARG A C 1
ATOM 774 O O . ARG A 1 97 ? -13.151 -0.318 -5.848 1.00 88.44 97 ARG A O 1
ATOM 781 N N . ARG A 1 98 ? -15.258 -1.086 -5.714 1.00 85.31 98 ARG A N 1
ATOM 782 C CA . ARG A 1 98 ? -15.934 0.166 -6.111 1.00 85.31 98 ARG A CA 1
ATOM 783 C C . ARG A 1 98 ? -15.598 1.383 -5.235 1.00 85.31 98 ARG A C 1
ATOM 785 O O . ARG A 1 98 ? -15.794 2.499 -5.683 1.00 85.31 98 ARG A O 1
ATOM 792 N N . ARG A 1 99 ? -15.124 1.175 -4.000 1.00 83.06 99 ARG A N 1
ATOM 793 C CA . ARG A 1 99 ? -14.728 2.233 -3.049 1.00 83.06 99 ARG A CA 1
ATOM 794 C C . ARG A 1 99 ? -13.208 2.386 -2.915 1.00 83.06 99 ARG A C 1
ATOM 796 O O . ARG A 1 99 ? -12.749 3.178 -2.102 1.00 83.06 99 ARG A O 1
ATOM 803 N N . ALA A 1 100 ? -12.430 1.599 -3.657 1.00 82.38 100 ALA A N 1
ATOM 804 C CA . ALA A 1 100 ? -10.974 1.583 -3.549 1.00 82.38 100 ALA A CA 1
ATOM 805 C C . ALA A 1 100 ? -10.281 2.526 -4.545 1.00 82.38 100 ALA A C 1
ATOM 807 O O . ALA A 1 100 ? -9.094 2.800 -4.394 1.00 82.38 100 ALA A O 1
ATOM 808 N N . LEU A 1 101 ? -10.982 3.014 -5.568 1.00 76.00 101 LEU A N 1
ATOM 809 C CA . LEU A 1 101 ? -10.393 3.891 -6.578 1.00 76.00 101 LEU A CA 1
ATOM 810 C C . LEU A 1 101 ? -10.074 5.269 -5.987 1.00 76.00 101 LEU A C 1
ATOM 812 O O . LEU A 1 101 ? -10.888 5.850 -5.269 1.00 76.00 101 LEU A O 1
ATOM 816 N N . ASN A 1 102 ? -8.896 5.803 -6.315 1.00 64.62 102 ASN A N 1
ATOM 817 C CA . ASN A 1 102 ? -8.575 7.198 -6.030 1.00 64.62 102 ASN A CA 1
ATOM 818 C C . ASN A 1 102 ? -9.409 8.080 -6.965 1.00 64.62 102 ASN A C 1
ATOM 820 O O . ASN A 1 102 ? -9.112 8.163 -8.153 1.00 64.62 102 ASN A O 1
ATOM 824 N N . HIS A 1 103 ? -10.421 8.775 -6.447 1.00 55.56 103 HIS A N 1
ATOM 825 C CA . HIS A 1 103 ? -11.174 9.748 -7.248 1.00 55.56 103 HIS A CA 1
ATOM 826 C C . HIS A 1 103 ? -10.365 11.028 -7.562 1.00 55.56 103 HIS A C 1
ATOM 828 O O . HIS A 1 103 ? -10.820 11.844 -8.355 1.00 55.56 103 HIS A O 1
ATOM 834 N N . MET A 1 104 ? -9.164 11.204 -6.984 1.00 47.66 104 MET A N 1
ATOM 835 C CA . MET A 1 104 ? -8.413 12.474 -7.019 1.00 47.66 104 MET A CA 1
ATOM 836 C C . MET A 1 104 ? -7.009 12.441 -7.656 1.00 47.66 104 MET A C 1
ATOM 838 O O . MET A 1 104 ? -6.349 13.472 -7.666 1.00 47.66 104 MET A O 1
ATOM 842 N N . HIS A 1 105 ? -6.515 11.325 -8.205 1.00 45.34 105 HIS A N 1
ATOM 843 C CA . HIS A 1 105 ? -5.129 11.256 -8.713 1.00 45.34 105 HIS A CA 1
ATOM 844 C C . HIS A 1 105 ? -5.061 10.842 -10.191 1.00 45.34 105 HIS A C 1
ATOM 846 O O . HIS A 1 105 ? -4.666 9.731 -10.527 1.00 45.34 105 HIS A O 1
ATOM 852 N N . ASN A 1 106 ? -5.443 11.761 -11.083 1.00 39.69 106 ASN A N 1
ATOM 853 C CA . ASN A 1 106 ? -5.244 11.637 -12.533 1.00 39.69 106 ASN A CA 1
ATOM 854 C C . ASN A 1 106 ? -4.165 12.609 -13.064 1.00 39.69 106 ASN A C 1
ATOM 856 O O . ASN A 1 106 ? -4.292 13.096 -14.182 1.00 39.69 106 ASN A O 1
ATOM 860 N N . GLN A 1 107 ? -3.138 12.951 -12.266 1.00 39.66 107 GLN A N 1
ATOM 861 C CA . GLN A 1 107 ? -2.143 13.977 -12.648 1.00 39.66 107 GLN A CA 1
ATOM 862 C C . GLN A 1 107 ? -0.661 13.568 -12.618 1.00 39.66 107 GLN A C 1
ATOM 864 O O . GLN A 1 107 ? 0.175 14.370 -13.010 1.00 39.66 107 GLN A O 1
ATOM 869 N N . PHE A 1 108 ? -0.295 12.331 -12.271 1.00 41.41 108 PHE A N 1
ATOM 870 C CA . PHE A 1 108 ? 1.096 11.872 -12.446 1.00 41.41 108 PHE A CA 1
ATOM 871 C C . PHE A 1 108 ? 1.221 10.953 -13.662 1.00 41.41 108 PHE A C 1
ATOM 873 O O . PHE A 1 108 ? 1.497 9.756 -13.566 1.00 41.41 108 PHE A O 1
ATOM 880 N N . THR A 1 109 ? 0.980 11.537 -14.833 1.00 41.41 109 THR A N 1
ATOM 881 C CA . THR A 1 109 ? 1.384 10.982 -16.125 1.00 41.41 109 THR A CA 1
ATOM 882 C C . THR A 1 109 ? 2.899 11.099 -16.281 1.00 41.41 109 THR A C 1
ATOM 884 O O . THR A 1 109 ? 3.423 12.191 -16.442 1.00 41.41 109 THR A O 1
ATOM 887 N N . ALA A 1 110 ? 3.578 9.954 -16.215 1.00 38.69 110 ALA A N 1
ATOM 888 C CA . ALA A 1 110 ? 4.647 9.529 -17.127 1.00 38.69 110 ALA A CA 1
ATOM 889 C C . ALA A 1 110 ? 5.610 10.594 -17.708 1.00 38.69 110 ALA A C 1
ATOM 891 O O . ALA A 1 110 ? 5.827 10.583 -18.916 1.00 38.69 110 ALA A O 1
ATOM 892 N N . HIS A 1 111 ? 6.210 11.469 -16.893 1.00 35.25 111 HIS A N 1
ATOM 893 C CA . HIS A 1 111 ? 7.149 12.474 -17.419 1.00 35.25 111 HIS A CA 1
ATOM 894 C C . HIS A 1 111 ? 8.539 12.546 -16.778 1.00 35.25 111 HIS A C 1
ATOM 896 O O . HIS A 1 111 ? 9.285 13.467 -17.091 1.00 35.25 111 HIS A O 1
ATOM 902 N N . GLU A 1 112 ? 8.939 11.567 -15.965 1.00 34.53 112 GLU A N 1
ATOM 903 C CA . GLU A 1 112 ? 10.299 11.530 -15.401 1.00 34.53 112 GLU A CA 1
ATOM 904 C C . GLU A 1 112 ? 10.896 10.117 -15.486 1.00 34.53 112 GLU A C 1
ATOM 906 O O . GLU A 1 112 ? 10.993 9.389 -14.493 1.00 34.53 112 GLU A O 1
ATOM 911 N N . LEU A 1 113 ? 11.243 9.723 -16.717 1.00 38.84 113 LEU A N 1
ATOM 912 C CA . LEU A 1 113 ? 12.239 8.693 -17.026 1.00 38.84 113 LEU A CA 1
ATOM 913 C C . LEU A 1 113 ? 13.417 9.352 -17.740 1.00 38.84 113 LEU A C 1
ATOM 915 O O . LEU A 1 113 ? 13.141 10.177 -18.640 1.00 38.84 113 LEU A O 1
#

pLDDT: mean 79.04, std 21.78, range [34.53, 97.81]

Foldseek 3Di:
DDDDDPPPPPPPPPDPPVQFFFFALVLQLVLLVVLCVLLVHLQSSLVLLVNPPPPGSSVVSVCSNQLVGGHGPSSLVSSCVSVVHDSVVRSVRTDPSVRRGDPPDPPPPDDDD

Secondary structure (DSSP, 8-state):
-------------SSSSTT-BPBPHHHHHHHHHHHHHHHSSHHHHHHHTT---SS-HHHHHHHHHTTSSPBPHHHHHHHHHHHT--HHHHHTTB--GGGTS-TT-----S---